Protein AF-A0A165MZ51-F1 (afdb_monomer_lite)

Organism: NCBI:txid1314782

pLDDT: mean 87.29, std 14.35, range [37.94, 97.44]

InterPro domains:
  IPR036397 Ribonuclease H superfamily [G3DSA:3.30.420.10] (22-92)

Radius of gyration: 21.3 Å; chains: 1; bounding box: 38×39×56 Å

Structure (mmCIF, N/CA/C/O backbone):
data_AF-A0A165MZ51-F1
#
_entry.id   AF-A0A165MZ51-F1
#
loop_
_atom_site.group_PDB
_atom_site.id
_atom_site.type_symbol
_atom_site.label_atom_id
_atom_site.label_alt_id
_atom_site.label_comp_id
_atom_site.label_asym_id
_atom_site.label_entity_id
_atom_site.label_seq_id
_atom_site.pdbx_PDB_ins_code
_atom_site.Cartn_x
_atom_site.Cartn_y
_atom_site.Cartn_z
_atom_site.occupancy
_atom_site.B_iso_or_equiv
_atom_site.auth_seq_id
_atom_site.auth_comp_id
_atom_site.auth_asym_id
_atom_site.auth_atom_id
_atom_site.pdbx_PDB_model_num
ATOM 1 N N . MET A 1 1 ? 6.664 -1.512 28.116 1.00 40.34 1 MET A N 1
ATOM 2 C CA . MET A 1 1 ? 5.899 -0.296 27.790 1.00 40.34 1 MET A CA 1
ATOM 3 C C . MET A 1 1 ? 5.246 0.108 29.093 1.00 40.34 1 MET A C 1
ATOM 5 O O . MET A 1 1 ? 4.323 -0.568 29.514 1.00 40.34 1 MET A O 1
ATOM 9 N N . THR A 1 2 ? 5.884 1.007 29.837 1.00 37.94 2 THR A N 1
ATOM 10 C CA . THR A 1 2 ? 5.428 1.423 31.171 1.00 37.94 2 THR A CA 1
ATOM 11 C C . THR A 1 2 ? 4.093 2.152 31.038 1.00 37.94 2 THR A C 1
ATOM 13 O O . THR A 1 2 ? 3.951 3.018 30.180 1.00 37.94 2 THR A O 1
ATOM 16 N N . GLU A 1 3 ? 3.118 1.748 31.846 1.00 47.50 3 GLU A N 1
ATOM 17 C CA . GLU A 1 3 ? 1.694 2.113 31.770 1.00 47.50 3 GLU A CA 1
ATOM 18 C C . GLU A 1 3 ? 1.362 3.504 32.355 1.00 47.50 3 GLU A C 1
ATOM 20 O O . GLU A 1 3 ? 0.234 3.728 32.776 1.00 47.50 3 GLU A O 1
ATOM 25 N N . GLU A 1 4 ? 2.303 4.452 32.409 1.00 45.69 4 GLU A N 1
ATOM 26 C CA . GLU A 1 4 ? 2.144 5.644 33.270 1.00 45.69 4 GLU A CA 1
ATOM 27 C C . GLU A 1 4 ? 2.086 7.013 32.568 1.00 45.69 4 GLU A C 1
ATOM 29 O O . GLU A 1 4 ? 2.014 8.018 33.264 1.00 45.69 4 GLU A O 1
ATOM 34 N N . ASP A 1 5 ? 2.037 7.108 31.233 1.00 46.66 5 ASP A N 1
ATOM 35 C CA . ASP A 1 5 ? 2.259 8.408 30.559 1.00 46.66 5 ASP A CA 1
ATOM 36 C C . ASP A 1 5 ? 1.203 8.838 29.521 1.00 46.66 5 ASP A C 1
ATOM 38 O O . ASP A 1 5 ? 1.541 9.374 28.467 1.00 46.66 5 ASP A O 1
ATOM 42 N N . ASP A 1 6 ? -0.098 8.648 29.789 1.00 51.91 6 ASP A N 1
ATOM 43 C CA . ASP A 1 6 ? -1.119 9.344 28.980 1.00 51.91 6 ASP A CA 1
ATOM 44 C C . ASP A 1 6 ? -2.459 9.596 29.695 1.00 51.91 6 ASP A C 1
ATOM 46 O O . ASP A 1 6 ? -3.537 9.351 29.153 1.00 51.91 6 ASP A O 1
ATOM 50 N N . GLN A 1 7 ? -2.426 10.153 30.911 1.00 57.50 7 GLN A N 1
ATOM 51 C CA . GLN A 1 7 ? -3.617 10.774 31.508 1.00 57.50 7 GLN A CA 1
ATOM 52 C C . GLN A 1 7 ? -3.916 12.107 30.785 1.00 57.50 7 GLN A C 1
ATOM 54 O O . GLN A 1 7 ? -3.805 13.191 31.358 1.00 57.50 7 GLN A O 1
ATOM 59 N N . LYS A 1 8 ? -4.248 12.049 29.489 1.00 60.88 8 LYS A N 1
ATOM 60 C CA . LYS A 1 8 ? -4.749 13.208 28.743 1.00 60.88 8 LYS A CA 1
ATOM 61 C C . LYS A 1 8 ? -6.146 13.533 29.247 1.00 60.88 8 LYS A C 1
ATOM 63 O O . LYS A 1 8 ? -7.032 12.683 29.255 1.0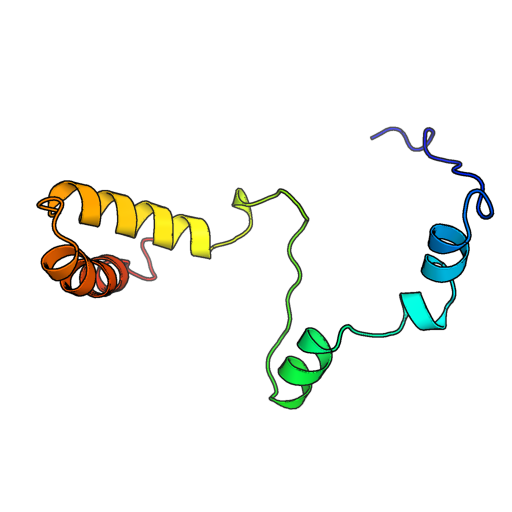0 60.88 8 LYS A O 1
ATOM 68 N N . ASP A 1 9 ? -6.311 14.769 29.701 1.00 66.38 9 ASP A N 1
ATOM 69 C CA . ASP A 1 9 ? -7.550 15.244 30.297 1.00 66.38 9 ASP A CA 1
ATOM 70 C C . ASP A 1 9 ? -8.707 15.103 29.308 1.00 66.38 9 ASP A C 1
ATOM 72 O O . ASP A 1 9 ? -8.630 15.582 28.169 1.00 66.38 9 ASP A O 1
ATOM 76 N N . ALA A 1 10 ? -9.785 14.445 29.741 1.00 64.12 10 ALA A N 1
ATOM 77 C CA . ALA A 1 10 ? -10.799 13.951 28.822 1.00 64.12 10 ALA A CA 1
ATOM 78 C C . ALA A 1 10 ? -11.623 15.019 28.100 1.00 64.12 10 ALA A C 1
ATOM 80 O O . ALA A 1 10 ? -12.384 14.762 27.166 1.00 64.12 10 ALA A O 1
ATOM 81 N N . TRP A 1 11 ? -11.412 16.247 28.543 1.00 70.38 11 TRP A N 1
ATOM 82 C CA . TRP A 1 11 ? -12.126 17.445 28.165 1.00 70.38 11 TRP A CA 1
ATOM 83 C C . TRP A 1 11 ? -11.202 18.492 27.538 1.00 70.38 11 TRP A C 1
ATOM 85 O O . TRP A 1 11 ? -11.636 19.607 27.265 1.00 70.38 11 TRP A O 1
ATOM 95 N N . CYS A 1 12 ? -9.937 18.140 27.271 1.00 79.69 12 CYS A N 1
ATOM 96 C CA . CYS A 1 12 ? -8.923 19.040 26.717 1.00 79.69 12 CYS A CA 1
ATOM 97 C C . CYS A 1 12 ? -9.341 19.661 25.369 1.00 79.69 12 CYS A C 1
ATOM 99 O O . CYS A 1 12 ? -8.954 20.789 25.059 1.00 79.69 12 CYS A O 1
ATOM 101 N N . CYS A 1 13 ? -10.167 18.969 24.575 1.00 84.50 13 CYS A N 1
ATOM 102 C CA . CYS A 1 13 ? -10.791 19.547 23.388 1.00 84.50 13 CYS A CA 1
ATOM 103 C C . CYS A 1 13 ? -12.094 18.832 23.001 1.00 84.50 13 CYS A C 1
ATOM 105 O O . CYS A 1 13 ? -12.251 17.633 23.228 1.00 84.50 13 CYS A O 1
ATOM 107 N N . MET A 1 14 ? -13.003 19.566 22.343 1.00 88.00 14 MET A N 1
ATOM 108 C CA . MET A 1 14 ? -14.275 19.036 21.825 1.00 88.00 14 MET A CA 1
ATOM 109 C C . MET A 1 14 ? -14.067 17.803 20.937 1.00 88.00 14 MET A C 1
ATOM 111 O O . MET A 1 14 ? -14.830 16.850 21.014 1.00 88.00 14 MET A O 1
ATOM 115 N N . PHE A 1 15 ? -13.008 17.800 20.122 1.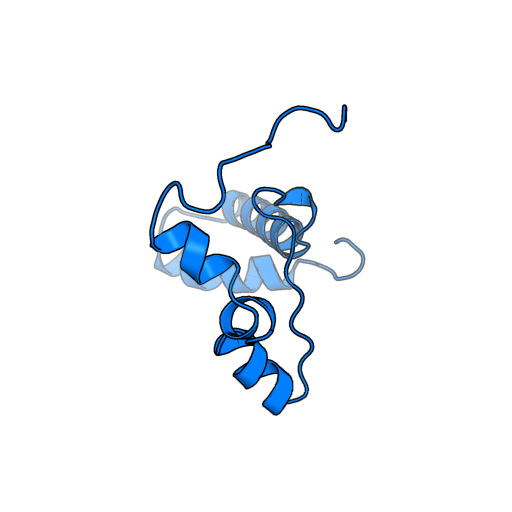00 86.38 15 PHE A N 1
ATOM 116 C CA . PHE A 1 15 ? -12.676 16.662 19.266 1.00 86.38 15 PHE A CA 1
ATOM 117 C C . PHE A 1 15 ? -12.426 15.385 20.078 1.00 86.38 15 PHE A C 1
ATOM 119 O O . PHE A 1 15 ? -12.981 14.340 19.756 1.00 86.38 15 PHE A O 1
ATOM 126 N N . TRP A 1 16 ? -11.626 15.472 21.143 1.00 87.12 16 TRP A N 1
ATOM 127 C CA . TRP A 1 16 ? -11.307 14.314 21.976 1.00 87.12 16 TRP A CA 1
ATOM 128 C C . TRP A 1 16 ? -12.531 13.854 22.772 1.00 87.12 16 TRP A C 1
ATOM 130 O O . TRP A 1 16 ? -12.856 12.669 22.755 1.00 87.12 16 TRP A O 1
ATOM 140 N N . ALA A 1 17 ? -13.272 14.799 23.360 1.00 89.44 17 ALA A N 1
ATOM 141 C CA . ALA A 1 17 ? -14.508 14.516 24.086 1.00 89.44 17 ALA A CA 1
ATOM 142 C C . ALA A 1 17 ? -15.563 13.813 23.208 1.00 89.44 17 ALA A C 1
ATOM 144 O O . ALA A 1 17 ? -16.209 12.875 23.673 1.00 89.44 17 ALA A O 1
ATOM 145 N N . LEU A 1 18 ? -15.701 14.225 21.939 1.00 88.94 18 LEU A N 1
ATOM 146 C CA . LEU A 1 18 ? -16.564 13.562 20.954 1.00 88.94 18 LEU A CA 1
ATOM 147 C C . LEU A 1 18 ? -16.021 12.191 20.538 1.00 88.94 18 LEU A C 1
ATOM 149 O O . LEU A 1 18 ? -16.786 11.241 20.458 1.00 88.94 18 LEU A O 1
ATOM 153 N N . SER A 1 19 ? -14.708 12.058 20.323 1.00 87.25 19 SER A N 1
ATOM 154 C CA . SER A 1 19 ? -14.100 10.785 19.904 1.00 87.25 19 SER A CA 1
ATOM 155 C C . SER A 1 19 ? -14.248 9.656 20.928 1.00 87.25 19 SER A C 1
ATOM 157 O O . SER A 1 19 ? -14.149 8.488 20.564 1.00 87.25 19 SER A O 1
ATOM 159 N N . LEU A 1 20 ? -14.474 10.010 22.196 1.00 88.25 20 LEU A N 1
ATOM 160 C CA . LEU A 1 20 ? -14.715 9.064 23.280 1.00 88.25 20 LEU A CA 1
ATOM 161 C C . LEU A 1 20 ? -16.193 8.763 23.542 1.00 88.25 20 LEU A C 1
ATOM 163 O O . LEU A 1 20 ? -16.483 7.925 24.395 1.00 88.25 20 LEU A O 1
ATOM 167 N N . GLN A 1 21 ? -17.125 9.444 22.873 1.00 89.44 21 GLN A N 1
ATOM 168 C CA . GLN A 1 21 ? -18.537 9.106 23.022 1.00 89.44 21 GLN A CA 1
ATOM 169 C C . GLN A 1 21 ? -18.801 7.704 22.459 1.00 89.44 21 GLN A C 1
ATOM 171 O O . GLN A 1 21 ? -18.150 7.247 21.515 1.00 89.44 21 GLN A O 1
ATOM 176 N N . GLU A 1 22 ? -19.753 7.004 23.072 1.00 91.38 22 GLU A N 1
ATOM 177 C CA . GLU A 1 22 ? -20.040 5.601 22.770 1.00 91.38 22 GLU A CA 1
ATOM 178 C C . GLU A 1 22 ? -20.480 5.391 21.317 1.00 91.38 22 GLU A C 1
ATOM 180 O O . GLU A 1 22 ? -20.070 4.419 20.684 1.00 91.38 22 GLU A O 1
ATOM 185 N N . ASP A 1 23 ? -21.253 6.320 20.758 1.00 92.00 23 ASP A N 1
ATOM 186 C CA . ASP A 1 23 ? -21.674 6.297 19.358 1.00 92.00 23 ASP A CA 1
ATOM 187 C C . ASP A 1 23 ? -20.471 6.362 18.407 1.00 92.00 23 ASP A C 1
ATOM 189 O O . ASP A 1 23 ? -20.376 5.552 17.492 1.00 92.00 23 ASP A O 1
ATOM 193 N N . PHE A 1 24 ? -19.489 7.229 18.661 1.00 88.25 24 PHE A N 1
ATOM 194 C CA . PHE A 1 24 ? -18.272 7.300 17.845 1.00 88.25 24 PHE A CA 1
ATOM 195 C C . PHE A 1 24 ? -17.354 6.084 18.008 1.00 88.25 24 PHE A C 1
ATOM 197 O O . PHE A 1 24 ? -16.721 5.669 17.036 1.00 88.25 24 PHE A O 1
ATOM 204 N N . LEU A 1 25 ? -17.261 5.508 19.210 1.00 87.31 25 LEU A N 1
ATOM 205 C CA . LEU A 1 25 ? -16.428 4.325 19.457 1.00 87.31 25 LEU A CA 1
ATOM 206 C C . LEU A 1 25 ? -17.023 3.048 18.853 1.00 87.31 25 LEU A C 1
ATOM 208 O O . LEU A 1 25 ? -16.278 2.151 18.454 1.00 87.31 25 LEU A O 1
ATOM 212 N N . THR A 1 26 ? -18.351 2.950 18.806 1.00 90.31 26 THR A N 1
ATOM 213 C CA . THR A 1 26 ? -19.063 1.765 18.309 1.00 90.31 26 THR A CA 1
ATOM 214 C C . THR A 1 26 ? -19.387 1.840 16.819 1.00 90.31 26 THR A C 1
ATOM 216 O O . THR A 1 26 ? -19.526 0.794 16.175 1.00 90.31 26 THR A O 1
ATOM 219 N N . GLU A 1 27 ? -19.464 3.044 16.247 1.00 91.81 27 GLU A N 1
ATOM 220 C CA . GLU A 1 27 ? -19.788 3.231 14.837 1.00 91.81 27 GLU A CA 1
ATOM 221 C C . GLU A 1 27 ? -18.645 2.764 13.929 1.00 91.81 27 GLU A C 1
ATOM 223 O O . GLU A 1 27 ? -17.513 3.258 13.947 1.00 91.81 27 GLU A O 1
ATOM 228 N N . LYS A 1 28 ? -18.963 1.802 13.061 1.00 92.50 28 LYS A N 1
ATOM 229 C CA . LYS A 1 28 ? -18.048 1.351 12.010 1.00 92.50 28 LYS A CA 1
ATOM 230 C C . LYS A 1 28 ? -17.937 2.419 10.932 1.00 92.50 28 LYS A C 1
ATOM 232 O O . LYS A 1 28 ? -18.935 2.987 10.502 1.00 92.50 28 LYS A O 1
ATOM 237 N N . CYS A 1 29 ? -16.737 2.629 10.396 1.00 91.38 29 CYS A N 1
ATOM 238 C CA . CYS A 1 29 ? -16.581 3.559 9.283 1.00 91.38 29 CYS A CA 1
ATOM 239 C C . CYS A 1 29 ? -17.344 3.072 8.037 1.00 91.38 29 CYS A C 1
ATOM 241 O O . CYS A 1 29 ? -17.478 1.869 7.790 1.00 91.38 29 CYS A O 1
ATOM 243 N N . LEU A 1 30 ? -17.784 4.013 7.198 1.00 93.81 30 LEU A N 1
ATOM 244 C CA . LEU A 1 30 ? -18.588 3.717 6.007 1.00 93.81 30 LEU A CA 1
ATOM 245 C C . LEU A 1 30 ? -17.930 2.686 5.070 1.00 93.81 30 LEU A C 1
ATOM 247 O O . LEU A 1 30 ? -18.608 1.856 4.467 1.00 93.81 30 LEU A O 1
ATOM 251 N N . ILE A 1 31 ? -16.598 2.711 4.960 1.00 94.25 31 ILE A N 1
ATOM 252 C CA . ILE A 1 31 ? -15.843 1.758 4.135 1.00 94.25 31 ILE A CA 1
ATOM 253 C C . ILE A 1 31 ? -15.960 0.340 4.704 1.00 94.25 31 ILE A C 1
ATOM 255 O O . ILE A 1 31 ? -16.203 -0.598 3.947 1.00 94.25 31 ILE A O 1
ATOM 259 N N . GLN A 1 32 ? -15.831 0.182 6.024 1.00 95.94 32 GLN A N 1
ATOM 260 C CA . GLN A 1 32 ? -16.010 -1.109 6.681 1.00 95.94 32 GLN A CA 1
ATOM 261 C C . GLN A 1 32 ? -17.437 -1.622 6.482 1.00 95.94 32 GLN A C 1
ATOM 263 O O . GLN A 1 32 ? -17.609 -2.760 6.054 1.00 95.94 32 GLN A O 1
ATOM 268 N N . GLN A 1 33 ? -18.444 -0.773 6.704 1.00 95.75 33 GLN A N 1
ATOM 269 C CA . GLN A 1 33 ? -19.848 -1.132 6.490 1.00 95.75 33 GLN A CA 1
ATOM 270 C C . GLN A 1 33 ? -20.101 -1.588 5.044 1.00 95.75 33 GLN A C 1
ATOM 272 O O . GLN A 1 33 ? -20.693 -2.642 4.824 1.00 95.75 33 GLN A O 1
ATOM 277 N N . SER A 1 34 ? -19.604 -0.842 4.051 1.00 95.94 34 SER A N 1
ATOM 278 C CA . SER A 1 34 ? -19.795 -1.167 2.631 1.00 95.94 34 SER A CA 1
ATOM 279 C C . SER A 1 34 ? -19.127 -2.484 2.218 1.00 95.94 34 SER A C 1
ATOM 281 O O . SER A 1 34 ? -19.670 -3.228 1.398 1.00 95.94 34 SER A O 1
ATOM 283 N N . LEU A 1 35 ? -17.950 -2.787 2.775 1.00 96.69 35 LEU A N 1
ATOM 284 C CA . LEU A 1 35 ? -17.230 -4.034 2.507 1.00 96.69 35 LEU A CA 1
ATOM 285 C C . LEU A 1 35 ? -17.915 -5.233 3.168 1.00 96.69 35 LEU A C 1
ATOM 287 O O . LEU A 1 35 ? -18.130 -6.251 2.510 1.00 96.69 35 LEU A O 1
ATOM 291 N N . GL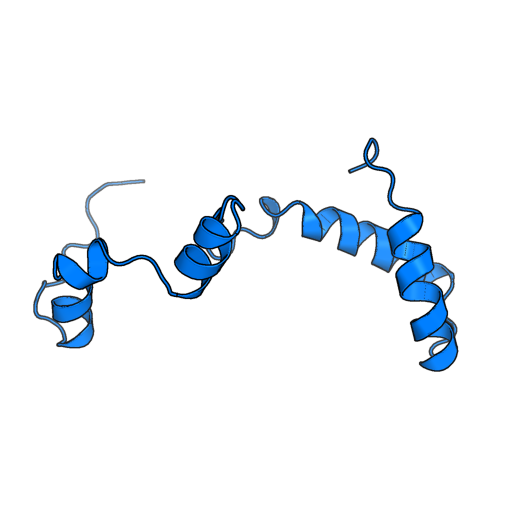U A 1 36 ? -18.305 -5.096 4.435 1.00 96.00 36 GLU A N 1
ATOM 292 C CA . GLU A 1 36 ? -18.985 -6.153 5.187 1.00 96.00 36 GLU A CA 1
ATOM 293 C C . GLU A 1 36 ? -20.371 -6.465 4.601 1.00 96.00 36 GLU A C 1
ATOM 295 O O . GLU A 1 36 ? -20.734 -7.634 4.492 1.00 96.00 36 GLU A O 1
ATOM 300 N N . GLN A 1 37 ? -21.109 -5.456 4.117 1.00 96.81 37 GLN A N 1
ATOM 301 C CA . GLN A 1 37 ? -22.376 -5.645 3.390 1.00 96.81 37 GLN A CA 1
ATOM 302 C C . GLN A 1 37 ? -22.222 -6.497 2.121 1.00 96.81 37 GLN A C 1
ATOM 304 O O . GLN A 1 37 ? -23.160 -7.181 1.718 1.00 96.81 37 GLN A O 1
ATOM 309 N N . LYS A 1 38 ? -21.041 -6.479 1.493 1.00 97.31 38 LYS A N 1
ATOM 310 C CA . LYS A 1 38 ? -20.709 -7.317 0.329 1.00 97.31 38 LYS A CA 1
ATOM 311 C C . LYS A 1 38 ? -20.137 -8.688 0.718 1.00 97.31 38 LYS A C 1
ATOM 313 O O . LYS A 1 38 ? -19.770 -9.457 -0.165 1.00 97.31 38 LYS A O 1
ATOM 318 N N . GLY A 1 39 ? -20.047 -8.997 2.013 1.00 96.69 39 GLY A N 1
ATOM 319 C CA . GLY A 1 39 ? -19.483 -10.246 2.530 1.00 96.69 39 GLY A CA 1
ATOM 320 C C . GLY A 1 39 ? -17.953 -10.268 2.609 1.00 96.69 39 GLY A C 1
ATOM 321 O O . GLY A 1 39 ? -17.369 -11.336 2.784 1.00 96.69 39 GLY A O 1
ATOM 322 N N . HIS A 1 40 ? -17.282 -9.119 2.476 1.00 96.75 40 HIS A N 1
ATOM 323 C CA . HIS A 1 40 ? -15.830 -9.029 2.628 1.00 96.75 40 HIS A CA 1
ATOM 324 C C . HIS A 1 40 ? -15.427 -8.765 4.081 1.00 96.75 40 HIS A C 1
ATOM 326 O O . HIS A 1 40 ? -16.122 -8.081 4.828 1.00 96.75 40 HIS A O 1
ATOM 332 N N . ILE A 1 41 ? -14.249 -9.259 4.464 1.00 93.94 41 ILE A N 1
ATOM 333 C CA . ILE A 1 41 ? -13.655 -8.991 5.776 1.00 93.94 41 ILE A CA 1
ATOM 334 C C . ILE A 1 41 ? -12.802 -7.723 5.674 1.00 93.94 41 ILE A C 1
ATOM 336 O O . ILE A 1 41 ? -11.831 -7.687 4.917 1.00 93.94 41 ILE A O 1
ATOM 340 N N . CYS A 1 42 ? -13.130 -6.697 6.459 1.00 93.31 42 CYS A N 1
ATOM 341 C CA . CYS A 1 42 ? -12.322 -5.484 6.566 1.00 93.31 42 CYS A CA 1
ATOM 342 C C . CYS A 1 42 ? -11.299 -5.638 7.704 1.00 93.31 42 CYS A C 1
ATOM 344 O O . CYS A 1 42 ? -11.672 -5.681 8.875 1.00 93.31 42 CYS A O 1
ATOM 346 N N . LYS A 1 43 ? -10.007 -5.753 7.371 1.00 91.00 43 LYS A N 1
ATOM 347 C CA . LYS A 1 43 ? -8.916 -5.821 8.357 1.00 91.00 43 LYS A CA 1
ATOM 348 C C . LYS A 1 43 ? -8.166 -4.494 8.403 1.00 91.00 43 LYS A C 1
ATOM 350 O O . LYS A 1 43 ? -7.551 -4.104 7.413 1.00 91.00 43 LYS A O 1
ATOM 355 N N . PHE A 1 44 ? -8.179 -3.833 9.558 1.00 90.38 44 PHE A N 1
ATOM 356 C CA . PHE A 1 44 ? -7.347 -2.659 9.809 1.00 90.38 44 PHE A CA 1
ATOM 357 C C . PHE A 1 44 ? -5.986 -3.095 10.347 1.00 90.38 44 PHE A C 1
ATOM 359 O O . PHE A 1 44 ? -5.906 -3.815 11.340 1.00 90.38 44 PHE A O 1
ATOM 366 N N . LEU A 1 45 ? -4.920 -2.665 9.677 1.00 92.25 45 LEU A N 1
ATOM 367 C CA . LEU A 1 45 ? -3.549 -2.878 10.131 1.00 92.25 45 LEU A CA 1
ATOM 368 C C . LEU A 1 45 ? -3.113 -1.732 11.060 1.00 92.25 45 LEU A C 1
ATOM 370 O O . LEU A 1 45 ? -3.627 -0.614 10.925 1.00 92.25 45 LEU A O 1
ATOM 374 N N . PRO A 1 46 ? -2.167 -1.975 11.985 1.00 93.75 46 PRO A N 1
ATOM 375 C CA . PRO A 1 46 ? -1.591 -0.921 12.810 1.00 93.75 46 PRO A CA 1
ATOM 376 C C . PRO A 1 46 ? -1.035 0.231 11.963 1.00 93.75 46 PRO A C 1
ATOM 378 O O . PRO A 1 46 ? -0.410 0.026 10.919 1.00 93.75 46 PRO A O 1
ATOM 381 N N . LYS A 1 47 ? -1.264 1.470 12.410 1.00 89.81 47 LYS A N 1
ATOM 382 C CA . LYS A 1 47 ? -0.767 2.661 11.709 1.00 89.81 47 LYS A CA 1
ATOM 383 C C . LYS A 1 47 ? 0.761 2.686 11.758 1.00 89.81 47 LYS A C 1
ATOM 385 O O . LYS A 1 47 ? 1.332 2.447 12.812 1.00 89.81 47 LYS A O 1
ATOM 390 N N . PHE A 1 48 ? 1.389 3.039 10.636 1.00 92.19 48 PHE A N 1
ATOM 391 C CA . PHE A 1 48 ? 2.850 3.162 10.488 1.00 92.19 48 PHE A CA 1
ATOM 392 C C . PHE A 1 48 ? 3.650 1.853 10.601 1.00 92.19 48 PHE A C 1
ATOM 394 O O . PHE A 1 48 ? 4.859 1.903 10.788 1.00 92.19 48 PHE A O 1
ATOM 401 N N . HIS A 1 49 ? 2.992 0.708 10.406 1.00 92.69 49 HIS A N 1
ATOM 402 C CA . HIS A 1 49 ? 3.619 -0.614 10.369 1.00 92.69 49 HIS A CA 1
ATOM 403 C C . HIS A 1 49 ? 3.469 -1.250 8.980 1.00 92.69 49 HIS A C 1
ATOM 405 O O . HIS A 1 49 ? 2.689 -2.186 8.782 1.00 92.69 49 HIS A O 1
ATOM 411 N N . CYS A 1 50 ? 4.152 -0.688 7.977 1.00 93.06 50 CYS A N 1
ATOM 412 C CA . CYS A 1 50 ? 4.042 -1.158 6.591 1.00 93.06 50 CYS A CA 1
ATOM 413 C C . CYS A 1 50 ? 4.593 -2.581 6.399 1.00 93.06 50 CYS A C 1
ATOM 415 O O . CYS A 1 50 ? 4.120 -3.302 5.528 1.00 93.06 50 CY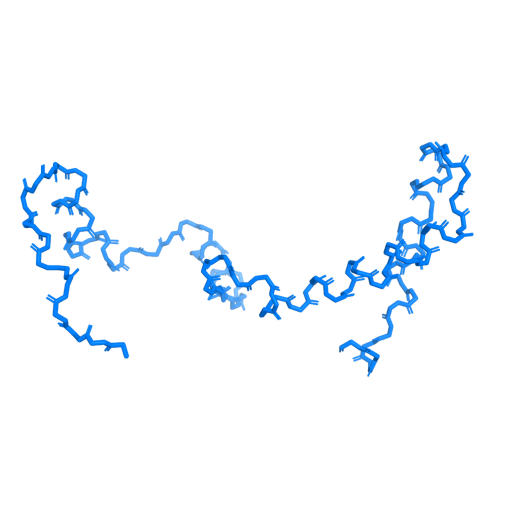S A O 1
ATOM 417 N N . GLU A 1 51 ? 5.506 -3.022 7.264 1.00 92.50 51 GLU A N 1
ATOM 418 C CA . GLU A 1 51 ? 6.040 -4.382 7.317 1.00 92.50 51 GLU A CA 1
ATOM 419 C C . GLU A 1 51 ? 4.969 -5.453 7.570 1.00 92.50 51 GLU A C 1
ATOM 421 O O . GLU A 1 51 ? 5.160 -6.610 7.209 1.00 92.50 51 GLU A O 1
ATOM 426 N N . LEU A 1 52 ? 3.829 -5.074 8.159 1.00 92.31 52 LEU A N 1
ATOM 427 C CA . LEU A 1 52 ? 2.707 -5.978 8.412 1.00 92.31 52 LEU A CA 1
ATOM 428 C C . LEU A 1 52 ? 1.733 -6.070 7.231 1.00 92.31 52 LEU A C 1
ATOM 430 O O . LEU A 1 52 ? 0.783 -6.849 7.292 1.00 92.31 52 LEU A O 1
ATOM 434 N N . ASN A 1 53 ? 1.921 -5.266 6.180 1.00 92.31 53 ASN A N 1
ATOM 435 C CA . ASN A 1 53 ? 1.044 -5.243 5.017 1.00 92.31 53 ASN A CA 1
ATOM 436 C C . ASN A 1 53 ? 1.627 -6.102 3.876 1.00 92.31 53 ASN A C 1
ATOM 438 O O . ASN A 1 53 ? 2.583 -5.671 3.228 1.00 92.31 53 ASN A O 1
ATOM 442 N N . PRO A 1 54 ? 1.036 -7.271 3.553 1.00 88.88 54 PRO A N 1
ATOM 443 C CA . PRO A 1 54 ? 1.581 -8.181 2.538 1.00 88.88 54 PRO A CA 1
ATOM 444 C C . PRO A 1 54 ? 1.739 -7.552 1.147 1.00 88.88 54 PRO A C 1
ATOM 446 O O . PRO A 1 54 ? 2.589 -7.971 0.361 1.00 88.88 54 PRO A O 1
ATOM 449 N N . ILE A 1 55 ? 0.956 -6.512 0.833 1.00 92.00 55 ILE A N 1
ATOM 450 C CA . ILE A 1 55 ? 1.042 -5.827 -0.462 1.00 92.00 55 ILE A CA 1
ATOM 451 C C . ILE A 1 55 ? 2.409 -5.154 -0.680 1.00 92.00 55 ILE A C 1
ATOM 453 O O . ILE A 1 55 ? 2.840 -5.003 -1.822 1.00 92.00 55 ILE A O 1
ATOM 457 N N . GLU A 1 56 ? 3.111 -4.771 0.391 1.00 94.00 56 GLU A N 1
ATOM 458 C CA . GLU A 1 56 ? 4.418 -4.114 0.298 1.00 94.00 56 GLU A CA 1
ATOM 459 C C . GLU A 1 56 ? 5.487 -5.065 -0.253 1.00 94.00 56 GLU A C 1
ATOM 461 O O . GLU A 1 56 ? 6.341 -4.641 -1.036 1.00 94.00 56 GLU A O 1
ATOM 466 N N . MET A 1 57 ? 5.409 -6.365 0.063 1.00 91.94 57 MET A N 1
ATOM 467 C CA . MET A 1 57 ? 6.311 -7.364 -0.521 1.00 91.94 57 MET A CA 1
ATOM 468 C C . MET A 1 57 ? 6.066 -7.537 -2.025 1.00 91.94 57 MET A C 1
ATOM 470 O O . MET A 1 57 ? 7.022 -7.510 -2.806 1.00 91.94 57 MET A O 1
ATOM 474 N N . VAL A 1 58 ? 4.797 -7.624 -2.448 1.00 93.75 58 VAL A N 1
ATOM 475 C CA . VAL A 1 58 ? 4.421 -7.701 -3.873 1.00 93.75 58 VAL A CA 1
ATOM 476 C C . VAL A 1 58 ? 4.929 -6.477 -4.633 1.00 93.75 58 VAL A C 1
ATOM 478 O O . VAL A 1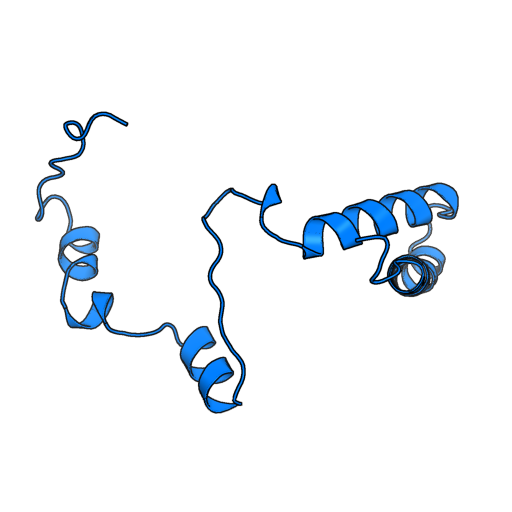 58 ? 5.577 -6.609 -5.674 1.00 93.75 58 VAL A O 1
ATOM 481 N N . TRP A 1 59 ? 4.710 -5.274 -4.094 1.00 95.19 59 TRP A N 1
ATOM 482 C CA . TRP A 1 59 ? 5.197 -4.044 -4.715 1.00 95.19 59 TRP A CA 1
ATOM 483 C C . TRP A 1 59 ? 6.719 -3.949 -4.738 1.00 95.19 59 TRP A C 1
ATOM 485 O O . TRP A 1 59 ? 7.282 -3.484 -5.733 1.00 95.19 59 TRP A O 1
ATOM 495 N N . GLY A 1 60 ? 7.399 -4.390 -3.679 1.00 94.31 60 GLY A N 1
ATOM 496 C CA . GLY A 1 60 ? 8.857 -4.457 -3.625 1.00 94.31 60 GLY A CA 1
ATOM 497 C C . GLY A 1 60 ? 9.428 -5.322 -4.749 1.00 94.31 60 GLY A C 1
ATOM 498 O O . GLY A 1 60 ? 10.286 -4.860 -5.510 1.00 94.31 60 GLY A O 1
ATOM 499 N N . TYR A 1 61 ? 8.890 -6.534 -4.911 1.00 93.94 61 TYR A N 1
ATOM 500 C CA . TYR A 1 61 ? 9.274 -7.458 -5.977 1.00 93.94 61 TYR A CA 1
ATOM 501 C C . TYR A 1 61 ? 8.985 -6.883 -7.370 1.00 93.94 61 TYR A C 1
ATOM 503 O O . TYR A 1 61 ? 9.885 -6.789 -8.211 1.00 93.94 61 TYR A O 1
ATOM 511 N N . ALA A 1 62 ? 7.757 -6.415 -7.606 1.00 94.94 62 ALA A N 1
ATOM 512 C CA . ALA A 1 62 ? 7.359 -5.870 -8.899 1.00 94.94 62 ALA A CA 1
ATOM 513 C C . ALA A 1 62 ? 8.215 -4.656 -9.295 1.00 94.94 62 ALA A C 1
ATOM 515 O O . ALA A 1 62 ? 8.637 -4.541 -10.445 1.00 94.94 62 ALA A O 1
ATOM 516 N N . LYS A 1 63 ? 8.561 -3.776 -8.344 1.00 95.25 63 LYS A N 1
ATOM 517 C CA . LYS A 1 63 ? 9.448 -2.626 -8.593 1.00 95.25 63 LYS A CA 1
ATOM 518 C C . LYS A 1 63 ? 10.873 -3.044 -8.935 1.00 95.25 63 LYS A C 1
ATOM 520 O O . LYS A 1 63 ? 11.496 -2.392 -9.773 1.00 95.25 63 LYS A O 1
ATOM 525 N N . TYR A 1 64 ? 11.396 -4.097 -8.309 1.00 95.62 64 TYR A N 1
ATOM 526 C CA . TYR A 1 64 ? 12.706 -4.646 -8.658 1.00 95.62 64 TYR A CA 1
ATOM 527 C C . TYR A 1 64 ? 12.730 -5.128 -10.117 1.00 95.62 64 TYR A C 1
ATOM 529 O O . TYR A 1 64 ? 13.601 -4.716 -10.884 1.00 95.62 64 TYR A O 1
ATOM 537 N N . ARG A 1 65 ? 11.721 -5.909 -10.529 1.00 95.69 65 ARG A N 1
ATOM 538 C CA . ARG A 1 65 ? 11.578 -6.402 -11.911 1.00 95.69 65 ARG A CA 1
ATOM 539 C C . ARG A 1 65 ? 11.376 -5.262 -12.908 1.00 95.69 65 ARG A C 1
ATOM 541 O O . ARG A 1 65 ? 12.059 -5.208 -13.927 1.00 95.69 65 ARG A O 1
ATOM 548 N N . PHE A 1 66 ? 10.513 -4.308 -12.569 1.00 97.00 66 PHE A N 1
ATOM 549 C CA . PHE A 1 66 ? 10.250 -3.131 -13.388 1.00 97.00 66 PHE A CA 1
ATOM 550 C C . PHE A 1 66 ? 11.525 -2.331 -13.651 1.00 97.00 66 PHE A C 1
AT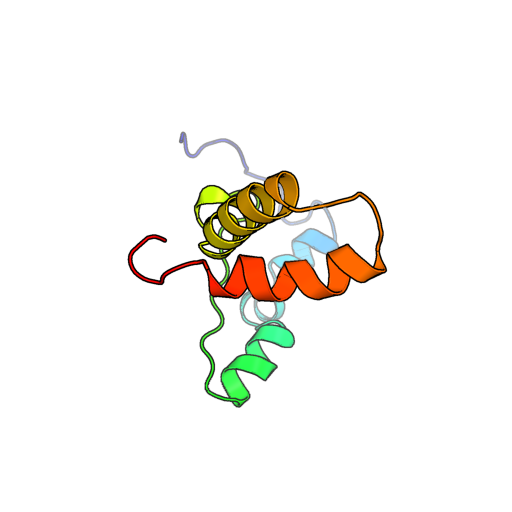OM 552 O O . PHE A 1 66 ? 11.811 -1.996 -14.793 1.00 97.00 66 PHE A O 1
ATOM 559 N N . ARG A 1 67 ? 12.331 -2.055 -12.616 1.00 96.69 67 ARG A N 1
ATOM 560 C CA . ARG A 1 67 ? 13.584 -1.291 -12.757 1.00 96.69 67 ARG A CA 1
ATOM 561 C C . ARG A 1 67 ? 14.596 -1.962 -13.681 1.00 96.69 67 ARG A C 1
ATOM 563 O O . ARG A 1 67 ? 15.342 -1.251 -14.342 1.00 96.69 67 ARG A O 1
ATOM 570 N N . ALA A 1 68 ? 14.617 -3.292 -13.733 1.00 95.81 68 ALA A N 1
ATOM 571 C CA . ALA A 1 68 ? 15.501 -4.031 -14.629 1.00 95.81 68 ALA A CA 1
ATOM 572 C C . ALA A 1 68 ? 15.065 -3.958 -16.107 1.00 95.81 68 ALA A C 1
ATOM 574 O O . ALA A 1 68 ? 15.906 -4.109 -16.988 1.00 95.81 68 ALA A O 1
ATOM 575 N N . ALA A 1 69 ? 13.775 -3.733 -16.378 1.00 95.00 69 ALA A N 1
ATOM 576 C CA . ALA A 1 69 ? 13.200 -3.746 -17.727 1.00 95.00 69 ALA A CA 1
ATOM 577 C C . ALA A 1 69 ? 12.779 -2.360 -18.255 1.00 95.00 69 ALA A C 1
ATOM 579 O O . ALA A 1 69 ? 12.515 -2.208 -19.446 1.00 95.00 69 ALA A O 1
ATOM 580 N N . ALA A 1 70 ? 12.668 -1.355 -17.385 1.00 95.81 70 ALA A N 1
ATOM 581 C CA . ALA A 1 70 ? 12.148 -0.042 -17.741 1.00 95.81 70 ALA A CA 1
ATOM 582 C C . ALA A 1 70 ? 13.124 0.765 -18.610 1.00 95.81 70 ALA A C 1
ATOM 584 O O . ALA A 1 70 ? 14.319 0.836 -18.343 1.00 95.81 70 ALA A O 1
ATOM 585 N N . ASP A 1 71 ? 12.572 1.467 -19.599 1.00 96.19 71 ASP A N 1
ATOM 586 C CA . ASP A 1 71 ? 13.286 2.370 -20.514 1.00 96.19 71 ASP A CA 1
ATOM 587 C C . ASP A 1 71 ? 13.038 3.862 -20.199 1.00 96.19 71 ASP A C 1
ATOM 589 O O . ASP A 1 71 ? 13.406 4.745 -20.974 1.00 96.19 71 ASP A O 1
ATOM 593 N N . GLY A 1 72 ? 12.358 4.150 -19.083 1.00 94.75 72 GLY A N 1
ATOM 594 C CA . GLY A 1 72 ? 11.960 5.499 -18.671 1.00 94.75 72 GLY A CA 1
ATOM 595 C C . GLY A 1 72 ? 10.730 6.066 -19.392 1.00 94.75 72 GLY A C 1
ATOM 596 O O . GLY A 1 72 ? 10.288 7.164 -19.051 1.00 94.75 72 GLY A O 1
ATOM 597 N N . LYS A 1 73 ? 10.130 5.349 -20.353 1.00 97.19 73 LYS A N 1
ATOM 598 C CA . LYS A 1 73 ? 8.935 5.810 -21.073 1.00 97.19 73 LYS A CA 1
ATOM 599 C C . LYS A 1 73 ? 7.663 5.334 -20.384 1.00 97.19 73 LYS A C 1
ATOM 601 O O . LYS A 1 73 ? 7.518 4.168 -20.024 1.00 97.19 73 LYS A O 1
ATOM 606 N N . LEU A 1 74 ? 6.672 6.220 -20.290 1.00 96.31 74 LEU A N 1
ATOM 607 C CA . LEU A 1 74 ? 5.380 5.891 -19.683 1.00 96.31 74 LEU A CA 1
ATOM 608 C C . LEU A 1 74 ? 4.632 4.785 -20.442 1.00 96.31 74 LEU A C 1
ATOM 610 O O . LEU A 1 74 ? 3.974 3.964 -19.814 1.00 96.31 74 LEU A O 1
ATOM 614 N N . ALA A 1 75 ? 4.720 4.755 -21.776 1.00 96.69 75 ALA A N 1
ATOM 615 C CA . ALA A 1 75 ? 4.052 3.736 -22.589 1.00 96.69 75 ALA A CA 1
ATOM 616 C C . ALA A 1 75 ? 4.567 2.327 -22.256 1.00 96.69 75 ALA A C 1
ATOM 618 O O . ALA A 1 75 ? 3.778 1.443 -21.929 1.00 96.69 75 ALA A O 1
ATOM 619 N N . THR A 1 76 ? 5.891 2.159 -22.244 1.00 96.00 76 THR A N 1
ATOM 620 C CA . THR A 1 76 ? 6.559 0.930 -21.807 1.00 96.00 76 THR A CA 1
ATOM 621 C C . THR A 1 76 ? 6.222 0.629 -20.349 1.00 96.00 76 THR A C 1
ATOM 623 O O . THR A 1 76 ? 5.856 -0.493 -20.015 1.00 96.00 76 THR A O 1
ATOM 626 N N . GLY A 1 77 ? 6.235 1.648 -19.485 1.00 96.62 77 GLY A N 1
ATOM 627 C CA . GLY A 1 77 ? 5.896 1.496 -18.075 1.00 96.62 77 GLY A CA 1
ATOM 628 C C . GLY A 1 77 ? 4.484 0.947 -17.840 1.00 96.62 77 GLY A C 1
ATOM 629 O O . GLY A 1 77 ? 4.308 0.020 -17.053 1.00 96.62 77 GLY A O 1
ATOM 630 N N . LYS A 1 78 ? 3.483 1.455 -18.570 1.00 97.44 78 LYS A N 1
ATOM 631 C CA . LYS A 1 78 ? 2.095 0.967 -18.504 1.00 97.44 78 LYS A CA 1
ATOM 632 C C . LYS A 1 78 ? 1.973 -0.507 -18.893 1.00 97.44 78 LYS A C 1
ATOM 634 O O . LYS A 1 78 ? 1.159 -1.206 -18.302 1.00 97.44 78 LYS A O 1
ATOM 639 N N . ALA A 1 79 ? 2.770 -0.967 -19.857 1.00 96.88 79 ALA A N 1
ATOM 640 C CA . ALA A 1 79 ? 2.792 -2.370 -20.260 1.00 96.88 79 ALA A CA 1
ATOM 641 C C . ALA A 1 79 ? 3.541 -3.257 -19.248 1.00 96.88 79 ALA A C 1
ATOM 643 O O . ALA A 1 79 ? 3.115 -4.378 -18.986 1.00 96.88 79 ALA A O 1
ATOM 644 N N . LEU A 1 80 ? 4.632 -2.753 -18.662 1.00 97.25 80 LEU A N 1
ATOM 645 C CA . LEU A 1 80 ? 5.487 -3.514 -17.748 1.00 97.25 80 LEU A CA 1
ATOM 646 C C . LEU A 1 80 ? 4.892 -3.696 -16.348 1.00 97.25 80 LEU A C 1
ATOM 648 O O . LEU A 1 80 ? 5.156 -4.722 -15.730 1.00 97.25 80 LEU A O 1
ATOM 652 N N . VAL A 1 81 ? 4.123 -2.732 -15.826 1.00 96.06 81 VAL A N 1
ATOM 653 C CA . VAL A 1 81 ? 3.599 -2.807 -14.446 1.00 96.06 81 VAL A CA 1
ATOM 654 C C . VAL A 1 81 ? 2.755 -4.069 -14.208 1.00 96.06 81 VAL A C 1
ATOM 656 O O . VAL A 1 81 ? 3.098 -4.800 -13.279 1.00 96.06 81 VAL A O 1
ATOM 659 N N . PRO A 1 82 ? 1.728 -4.389 -15.025 1.00 96.25 82 PRO A N 1
ATOM 660 C CA . PRO A 1 82 ? 0.967 -5.628 -14.856 1.00 96.25 82 PRO A CA 1
ATOM 661 C C . PRO A 1 82 ? 1.851 -6.871 -14.981 1.00 96.25 82 PRO A C 1
ATOM 663 O O . PRO A 1 82 ? 1.817 -7.732 -14.115 1.00 96.25 82 PRO A O 1
ATOM 666 N N . GLN A 1 83 ? 2.744 -6.910 -15.977 1.00 96.06 83 GLN A N 1
ATOM 667 C CA . GLN A 1 83 ? 3.644 -8.050 -16.190 1.00 96.06 83 GLN A CA 1
ATOM 668 C C . GLN A 1 83 ? 4.558 -8.309 -14.987 1.00 96.06 83 GLN A C 1
ATOM 670 O O . GLN A 1 83 ? 4.795 -9.453 -14.621 1.00 96.06 83 GLN A O 1
ATOM 675 N N . CYS A 1 84 ? 5.085 -7.253 -14.362 1.00 95.56 84 CYS A N 1
ATOM 676 C CA . CYS A 1 84 ? 5.946 -7.383 -13.189 1.00 95.56 84 CYS A CA 1
ATOM 677 C C . CYS A 1 84 ? 5.170 -7.822 -11.941 1.00 95.56 84 CYS A C 1
ATOM 679 O O . CYS A 1 84 ? 5.750 -8.487 -11.086 1.00 95.56 84 CYS A O 1
ATOM 681 N N . LEU A 1 85 ? 3.893 -7.443 -11.833 1.00 94.19 85 LEU A N 1
ATOM 682 C CA . LEU A 1 85 ? 2.999 -7.906 -10.772 1.00 94.19 85 LEU A CA 1
ATOM 683 C C . LEU A 1 85 ? 2.629 -9.380 -10.967 1.00 94.19 85 LEU A C 1
ATOM 685 O O . LEU A 1 85 ? 2.696 -10.138 -10.011 1.00 94.19 85 LEU A O 1
ATOM 689 N N . ASP A 1 86 ? 2.341 -9.807 -12.196 1.00 93.62 86 ASP A N 1
ATOM 690 C CA . ASP A 1 86 ? 1.975 -11.196 -12.510 1.00 93.62 86 ASP A CA 1
ATOM 691 C C . ASP A 1 86 ? 3.150 -12.182 -12.358 1.00 93.62 86 ASP A C 1
ATOM 693 O O . ASP A 1 86 ? 2.948 -13.388 -12.237 1.00 93.62 86 ASP A O 1
ATOM 697 N N . MET A 1 87 ? 4.396 -11.690 -12.345 1.00 91.81 87 MET A N 1
ATOM 698 C CA . MET A 1 87 ? 5.586 -12.501 -12.034 1.00 91.81 87 MET A CA 1
ATOM 699 C C . MET A 1 87 ? 5.712 -12.845 -10.544 1.00 91.81 87 MET A C 1
ATOM 701 O O . MET A 1 87 ? 6.548 -13.670 -10.176 1.00 91.81 87 MET A O 1
ATOM 705 N N . ALA A 1 88 ? 4.958 -12.163 -9.687 1.00 89.69 88 ALA A N 1
ATOM 706 C CA . ALA A 1 88 ? 5.009 -12.331 -8.250 1.00 89.69 88 ALA A CA 1
ATOM 707 C C . ALA A 1 88 ? 4.253 -13.616 -7.866 1.00 89.69 88 ALA A C 1
ATOM 709 O O . ALA A 1 88 ? 3.025 -13.649 -7.862 1.00 89.69 88 ALA A O 1
ATOM 710 N N . ASP A 1 89 ? 4.987 -14.693 -7.586 1.00 84.56 89 ASP A N 1
ATOM 711 C CA . ASP A 1 89 ? 4.374 -15.963 -7.199 1.00 84.56 89 ASP A CA 1
ATOM 712 C C . ASP A 1 89 ? 3.871 -15.934 -5.749 1.00 84.56 89 ASP A C 1
ATOM 714 O O . ASP A 1 89 ? 4.541 -15.434 -4.846 1.00 84.56 89 ASP A O 1
ATOM 718 N N . THR A 1 90 ? 2.714 -16.552 -5.528 1.00 77.44 90 THR A N 1
ATOM 719 C CA . THR A 1 90 ? 2.060 -16.697 -4.219 1.00 77.44 90 THR A CA 1
ATOM 720 C C . THR A 1 90 ? 2.838 -17.542 -3.211 1.00 77.44 90 THR A C 1
ATOM 722 O O . THR A 1 90 ? 2.511 -17.505 -2.032 1.00 77.44 90 THR A O 1
ATOM 725 N N . LEU A 1 91 ? 3.843 -18.315 -3.647 1.00 74.31 91 LEU A N 1
ATOM 726 C CA . LEU A 1 91 ? 4.741 -19.052 -2.746 1.00 74.31 91 LEU A CA 1
ATOM 727 C C . LEU A 1 91 ? 6.014 -18.265 -2.412 1.00 74.31 91 LEU A C 1
ATOM 729 O O . LEU A 1 91 ? 6.703 -18.585 -1.447 1.00 74.31 91 LEU A O 1
ATOM 733 N N . THR A 1 92 ? 6.357 -17.273 -3.238 1.00 59.62 92 THR A N 1
ATOM 734 C CA . THR A 1 92 ? 7.566 -16.450 -3.081 1.00 59.62 92 THR A CA 1
ATOM 735 C C . THR A 1 92 ? 7.323 -15.252 -2.151 1.00 59.62 92 THR A C 1
ATOM 737 O O . THR A 1 92 ? 8.279 -14.590 -1.742 1.00 59.62 92 THR A O 1
ATOM 740 N N . ILE A 1 93 ? 6.057 -14.973 -1.819 1.00 58.69 93 ILE A N 1
ATOM 741 C CA . ILE A 1 93 ? 5.593 -13.794 -1.080 1.00 58.69 93 ILE A CA 1
ATOM 742 C C . ILE A 1 93 ? 4.723 -14.214 0.096 1.00 58.69 93 ILE A C 1
ATOM 744 O O . ILE A 1 93 ? 3.816 -15.042 -0.124 1.00 58.69 93 ILE A O 1
#

Secondary structure (DSSP, 8-state):
--S-S----TTS-HHHHHHTSHHHHHPPPHHHHHHHHTT----PPPTT-GGG-HHHHHHHHHHHHHHHH--S-HHHHHHHHHHHHHT--TTT-

Foldseek 3Di:
DDPPPDPDPCVPDPVSVVCPDPCNVPDDDPVCVVQVVVVHHDDDDDPPPCVPPPVVVLVVQLVVQCVVPDPPDVVVVVVSSVVSSVPDDPVND

Sequence (93 aa):
MTEEDDQKDAWCCMFWALSLQEDFLTEKCLIQQSLEQKGHICKFLPKFHCELNPIEMVWGYAKYRFRAAADGKLATGKALVPQCLDMADTLTI